Protein AF-A0A1G6UA36-F1 (afdb_monomer_lite)

Secondary structure (DSSP, 8-state):
--GGGT-TT--S-GGGEEEEEEETTEEEEEETTS-EEEE--S-HHHHHHHHHHTT-EETT---

Organism: Niabella drilacis (strain DSM 25811 / CCM 8410 / CCUG 62505 / LMG 26954 / E90) (NCBI:txid1285928)

Sequence (63 aa):
MNIAALFPEFEYGHAQLNKFVEAAGYFTILLKSGEIIHFSPERPEEFREWLHIHKIADIKTSN

pLDDT: mean 81.44, std 14.69, range [36.0, 93.0]

Foldseek 3Di:
DPCCVVCVVDPDDLQQWAAWEDDPQWIWTQGPVRDIDIDRDPDSPVVVVVNVVSVHHYPVPDD

Radius of gyration: 10.88 Å; chains: 1; bounding box: 24×24×31 Å

Structure (mmCIF, N/CA/C/O backbone):
data_AF-A0A1G6UA36-F1
#
_entry.id   AF-A0A1G6UA36-F1
#
loop_
_atom_site.group_PDB
_atom_site.id
_atom_site.type_symbol
_atom_site.label_atom_id
_atom_site.label_alt_id
_atom_site.label_comp_id
_atom_site.label_asym_id
_atom_site.label_entity_id
_atom_site.label_seq_id
_atom_site.pdbx_PDB_ins_code
_atom_site.Cartn_x
_atom_site.Cartn_y
_atom_site.Cartn_z
_atom_site.occupancy
_atom_site.B_iso_or_equiv
_atom_site.auth_seq_id
_atom_site.auth_comp_id
_atom_site.auth_asym_id
_atom_site.auth_atom_id
_atom_site.pdbx_PDB_model_num
ATOM 1 N N . MET A 1 1 ? 13.854 10.340 -9.950 1.00 44.72 1 MET A N 1
ATOM 2 C CA . MET A 1 1 ? 13.051 9.297 -10.623 1.00 44.72 1 MET A CA 1
ATOM 3 C C . MET A 1 1 ? 11.583 9.650 -10.449 1.00 44.72 1 MET A C 1
ATOM 5 O O . MET A 1 1 ? 11.162 9.837 -9.315 1.00 44.72 1 MET A O 1
ATOM 9 N N . ASN A 1 2 ? 10.838 9.847 -11.542 1.00 43.84 2 ASN A N 1
ATOM 10 C CA . ASN A 1 2 ? 9.413 10.179 -11.481 1.00 43.84 2 ASN A CA 1
ATOM 11 C C . ASN A 1 2 ? 8.602 8.883 -11.333 1.00 43.84 2 ASN A C 1
ATOM 13 O O . ASN A 1 2 ? 8.255 8.221 -12.298 1.00 43.84 2 ASN A O 1
ATOM 17 N N . ILE A 1 3 ? 8.389 8.503 -10.085 1.00 52.66 3 ILE A N 1
ATOM 18 C CA . ILE A 1 3 ? 7.633 7.346 -9.584 1.00 52.66 3 ILE A CA 1
ATOM 19 C C . ILE A 1 3 ? 6.185 7.244 -10.090 1.00 52.66 3 ILE A C 1
ATOM 21 O O . ILE A 1 3 ? 5.644 6.146 -10.096 1.00 52.66 3 ILE A O 1
ATOM 25 N N . ALA A 1 4 ? 5.587 8.332 -10.593 1.00 49.75 4 ALA A N 1
ATOM 26 C CA . ALA A 1 4 ? 4.308 8.268 -11.310 1.00 49.75 4 ALA A CA 1
ATOM 27 C C . ALA A 1 4 ? 4.395 7.449 -12.619 1.00 49.75 4 ALA A C 1
ATOM 29 O O . ALA A 1 4 ? 3.374 7.079 -13.182 1.00 49.75 4 ALA A O 1
ATOM 30 N N . ALA A 1 5 ? 5.608 7.141 -13.095 1.00 52.12 5 ALA A N 1
ATOM 31 C CA . ALA A 1 5 ? 5.835 6.290 -14.260 1.00 52.12 5 ALA A CA 1
ATOM 32 C C . ALA A 1 5 ? 5.869 4.779 -13.948 1.00 52.12 5 ALA A C 1
ATOM 34 O O . ALA A 1 5 ? 5.901 3.991 -14.887 1.00 52.12 5 ALA A O 1
ATOM 35 N N . LEU A 1 6 ? 5.904 4.363 -12.672 1.00 59.84 6 LEU A N 1
ATOM 36 C CA . LEU A 1 6 ? 6.036 2.942 -12.301 1.00 59.84 6 LEU A CA 1
ATOM 37 C C . LEU A 1 6 ? 4.687 2.225 -12.143 1.00 59.84 6 LEU A C 1
ATOM 39 O O . LEU A 1 6 ? 4.613 1.029 -12.395 1.00 59.84 6 LEU A O 1
ATOM 43 N N . PHE A 1 7 ? 3.624 2.950 -11.785 1.00 69.62 7 PHE A N 1
ATOM 44 C CA . PHE A 1 7 ? 2.275 2.398 -11.620 1.00 69.62 7 PHE A CA 1
ATOM 45 C C . PHE A 1 7 ? 1.248 3.330 -12.283 1.00 69.62 7 PHE A C 1
ATOM 47 O O . PHE A 1 7 ? 0.565 4.073 -11.582 1.00 69.62 7 PHE A O 1
ATOM 54 N N . PRO A 1 8 ? 1.147 3.349 -13.627 1.00 67.94 8 PRO A N 1
ATOM 55 C CA . PRO A 1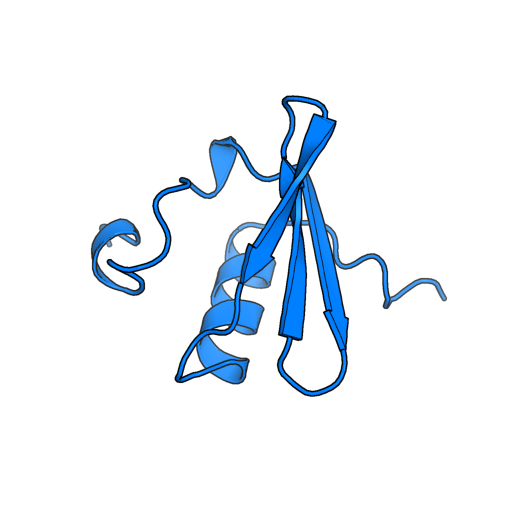 8 ? 0.231 4.249 -14.340 1.00 67.94 8 PRO A CA 1
ATOM 56 C C . PRO A 1 8 ? -1.248 3.988 -14.014 1.00 67.94 8 PRO A C 1
ATOM 58 O O . PRO A 1 8 ? -2.077 4.875 -14.168 1.00 67.94 8 PRO A O 1
ATOM 61 N N . GLU A 1 9 ? -1.567 2.784 -13.539 1.00 73.12 9 GLU A N 1
ATOM 62 C CA . GLU A 1 9 ? -2.901 2.376 -13.086 1.00 73.12 9 GLU A CA 1
ATOM 63 C C . GLU A 1 9 ? -3.241 2.907 -11.684 1.00 73.12 9 GLU A C 1
ATOM 65 O O . GLU A 1 9 ? -4.387 2.831 -11.244 1.00 73.12 9 GLU A O 1
ATOM 70 N N . PHE A 1 10 ? -2.245 3.431 -10.964 1.00 79.12 10 PHE A N 1
ATOM 71 C CA . PHE A 1 10 ? -2.409 3.983 -9.631 1.00 79.12 10 PHE A CA 1
ATOM 72 C C . PHE A 1 10 ? -2.451 5.510 -9.702 1.00 79.12 10 PHE A C 1
ATOM 74 O O . PHE A 1 10 ? -1.428 6.191 -9.738 1.00 79.12 10 PHE A O 1
ATOM 81 N N . GLU A 1 11 ? -3.662 6.059 -9.699 1.00 78.12 11 GLU A N 1
ATOM 82 C CA . GLU A 1 11 ? -3.916 7.492 -9.911 1.00 78.12 11 GLU A CA 1
ATOM 83 C C . GLU A 1 11 ? -3.498 8.394 -8.730 1.00 78.12 11 GLU A C 1
ATOM 85 O O . GLU A 1 11 ? -3.600 9.620 -8.811 1.00 78.12 11 GLU A O 1
ATOM 90 N N . TYR A 1 12 ? -3.010 7.816 -7.627 1.00 82.31 12 TYR A N 1
ATOM 91 C CA . TYR A 1 12 ? -2.685 8.545 -6.402 1.00 82.31 12 TYR A CA 1
ATOM 92 C C . TYR A 1 12 ? -1.175 8.673 -6.188 1.00 82.31 12 TYR A C 1
ATOM 94 O O . TYR A 1 12 ? -0.421 7.701 -6.182 1.00 82.31 12 TYR A O 1
ATOM 102 N N . GLY A 1 13 ? -0.712 9.892 -5.920 1.00 81.81 13 GLY A N 1
ATOM 103 C CA . GLY A 1 13 ? 0.682 10.122 -5.547 1.00 81.81 13 GLY A CA 1
ATOM 104 C C . GLY A 1 13 ? 0.950 9.727 -4.094 1.00 81.81 13 GLY A C 1
ATOM 105 O O . GLY A 1 13 ? 0.118 9.987 -3.230 1.00 81.81 13 GLY A O 1
ATOM 106 N N . HIS A 1 14 ? 2.148 9.205 -3.787 1.00 82.56 14 HIS A N 1
ATOM 107 C CA . HIS A 1 14 ? 2.592 8.822 -2.427 1.00 82.56 14 HIS A CA 1
ATOM 108 C C . HIS A 1 14 ? 2.258 9.854 -1.327 1.00 82.56 14 HIS A C 1
ATOM 110 O O . HIS A 1 14 ? 1.957 9.489 -0.196 1.00 82.56 14 HIS A O 1
ATOM 116 N N . ALA A 1 15 ? 2.267 11.153 -1.645 1.00 84.94 15 ALA A N 1
ATOM 117 C CA . ALA A 1 15 ? 1.941 12.220 -0.701 1.00 84.94 15 ALA A CA 1
ATOM 118 C C . ALA A 1 15 ? 0.480 12.199 -0.211 1.00 84.94 15 ALA A C 1
ATOM 120 O O . ALA A 1 15 ? 0.202 12.731 0.868 1.00 84.94 15 ALA A O 1
ATOM 121 N N . GLN A 1 16 ? -0.433 11.597 -0.976 1.00 88.19 16 GLN A N 1
ATOM 122 C CA . GLN A 1 16 ? -1.848 11.431 -0.636 1.00 88.19 16 GLN A CA 1
ATOM 123 C C . GLN A 1 16 ? -2.095 10.191 0.226 1.00 88.19 16 GLN A C 1
ATOM 125 O O . GLN A 1 16 ? -3.151 10.087 0.842 1.00 88.19 16 GLN A O 1
ATOM 130 N N . LEU A 1 17 ? -1.136 9.268 0.302 1.00 90.75 17 LEU A N 1
ATOM 131 C CA . LEU A 1 17 ? -1.274 8.023 1.042 1.00 90.75 17 LEU A CA 1
ATOM 132 C C . LEU A 1 17 ? -0.975 8.266 2.524 1.00 90.75 17 LEU A C 1
ATOM 134 O O . LEU A 1 17 ? -0.071 9.023 2.885 1.00 90.75 17 LEU A O 1
ATOM 138 N N . ASN A 1 18 ? -1.764 7.636 3.389 1.00 91.38 18 ASN A N 1
ATOM 139 C CA . ASN A 1 18 ? -1.585 7.674 4.837 1.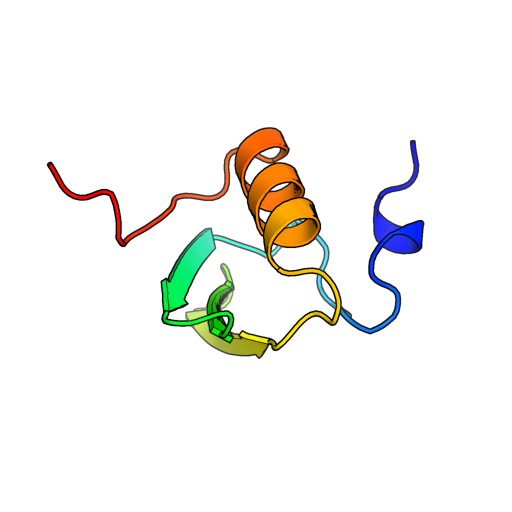00 91.38 18 ASN A CA 1
ATOM 140 C C . ASN A 1 18 ? -1.007 6.344 5.321 1.00 91.38 18 ASN A C 1
ATOM 142 O O . ASN A 1 18 ? 0.099 6.296 5.861 1.00 91.38 18 ASN A O 1
ATOM 146 N N . LYS A 1 19 ? -1.743 5.256 5.083 1.00 92.25 19 LYS A N 1
ATOM 147 C CA . LYS A 1 19 ? -1.372 3.904 5.509 1.00 92.25 19 LYS A CA 1
ATOM 148 C C . LYS A 1 19 ? -1.831 2.885 4.478 1.00 92.25 19 LYS A C 1
ATOM 150 O O . LYS A 1 19 ? -2.760 3.159 3.723 1.00 92.25 19 LYS A O 1
ATOM 155 N N . PHE A 1 20 ? -1.232 1.707 4.482 1.00 92.88 20 PHE A N 1
ATOM 156 C CA . PHE A 1 20 ? -1.669 0.599 3.645 1.00 92.88 20 PHE A CA 1
ATOM 157 C C . PHE A 1 20 ? -1.694 -0.711 4.426 1.00 92.88 20 PHE A C 1
ATOM 159 O O . PHE A 1 20 ? -1.058 -0.851 5.470 1.00 92.88 20 PHE A O 1
ATOM 166 N N . VAL A 1 21 ? -2.434 -1.678 3.901 1.00 91.62 21 VAL A N 1
ATOM 167 C CA . VAL A 1 21 ? -2.393 -3.072 4.326 1.00 91.62 21 VAL A CA 1
ATOM 168 C C . VAL A 1 21 ? -2.406 -3.955 3.088 1.00 91.62 21 VAL A C 1
ATOM 170 O O . VAL A 1 21 ? -3.177 -3.726 2.159 1.00 91.62 21 VAL A O 1
ATOM 173 N N . GLU A 1 22 ? -1.527 -4.949 3.072 1.00 90.50 22 GLU A N 1
ATOM 174 C CA . GLU A 1 22 ? -1.466 -5.966 2.025 1.00 90.50 22 GLU A CA 1
ATOM 175 C C . GLU A 1 22 ? -2.108 -7.261 2.532 1.00 90.50 22 GLU A C 1
ATOM 177 O O . GLU A 1 22 ? -1.872 -7.689 3.663 1.00 90.50 22 GLU A O 1
ATOM 182 N N . ALA A 1 23 ? -2.935 -7.904 1.716 1.00 86.44 23 ALA A N 1
ATOM 183 C CA . ALA A 1 23 ? -3.514 -9.205 2.008 1.00 86.44 23 ALA A CA 1
ATOM 184 C C . ALA A 1 23 ? -3.607 -10.048 0.736 1.00 86.44 23 ALA A C 1
ATOM 186 O O . ALA A 1 23 ? -4.457 -9.801 -0.113 1.00 86.44 23 ALA A O 1
ATOM 187 N N . ALA A 1 24 ? -2.752 -11.068 0.636 1.00 84.94 24 ALA A N 1
ATOM 188 C CA . ALA A 1 24 ? -2.742 -12.015 -0.47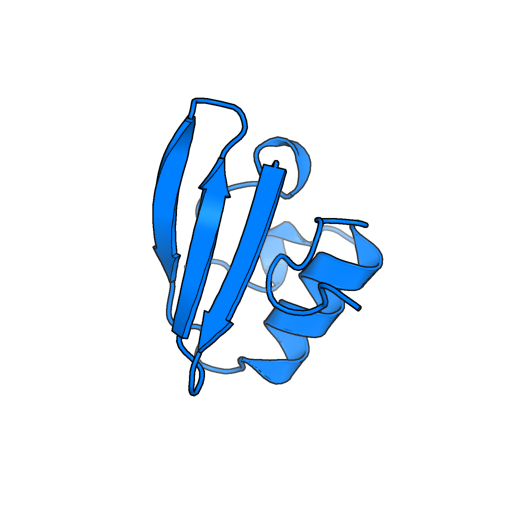9 1.00 84.94 24 ALA A CA 1
ATOM 189 C C . ALA A 1 24 ? -2.606 -11.323 -1.852 1.00 84.94 24 ALA A C 1
ATOM 191 O O . ALA A 1 24 ? -3.270 -11.707 -2.813 1.00 84.94 24 ALA A O 1
ATOM 192 N N . GLY A 1 25 ? -1.769 -10.283 -1.931 1.00 83.12 25 GLY A N 1
ATOM 193 C CA . GLY A 1 25 ? -1.543 -9.496 -3.149 1.00 83.12 25 GLY A CA 1
ATOM 194 C C . GLY A 1 25 ? -2.545 -8.359 -3.383 1.00 83.12 25 GLY A C 1
ATOM 195 O O . GLY A 1 25 ? -2.382 -7.596 -4.334 1.00 83.12 25 GLY A O 1
ATOM 196 N N . TYR A 1 26 ? -3.546 -8.198 -2.516 1.00 87.69 26 TYR A N 1
ATOM 197 C CA . TYR A 1 26 ? -4.457 -7.054 -2.539 1.00 87.69 26 TYR A CA 1
ATOM 198 C C . TYR A 1 26 ? -3.986 -5.971 -1.579 1.00 87.69 26 TYR A C 1
ATOM 200 O O . TYR A 1 26 ? -3.695 -6.251 -0.417 1.00 87.69 26 TYR A O 1
ATOM 208 N N . PHE A 1 27 ? -3.955 -4.728 -2.047 1.00 91.19 27 PHE A N 1
ATOM 209 C CA . PHE A 1 27 ? -3.574 -3.576 -1.242 1.00 91.19 27 PHE A CA 1
ATOM 210 C C . PHE A 1 27 ? -4.808 -2.751 -0.922 1.00 91.19 27 PHE A C 1
ATOM 212 O O . PHE A 1 27 ? -5.451 -2.198 -1.812 1.00 91.19 27 PHE A O 1
ATOM 219 N N . THR A 1 28 ? -5.114 -2.621 0.361 1.00 92.94 28 THR A N 1
ATOM 220 C CA . THR A 1 28 ? -6.067 -1.628 0.848 1.00 92.94 28 THR A CA 1
ATOM 221 C C . THR A 1 28 ? -5.276 -0.434 1.355 1.00 92.94 28 THR A C 1
ATOM 223 O O . THR A 1 28 ? -4.431 -0.565 2.241 1.00 92.94 28 THR A O 1
ATOM 226 N N . ILE A 1 29 ? -5.528 0.739 0.790 1.00 93.00 29 ILE A N 1
ATOM 227 C CA . ILE A 1 29 ? -4.764 1.952 1.065 1.00 93.00 29 ILE A CA 1
ATOM 228 C C . ILE A 1 29 ? -5.718 2.998 1.625 1.00 93.00 29 ILE A C 1
ATOM 230 O O . ILE A 1 29 ? -6.739 3.318 1.024 1.00 93.00 29 ILE A O 1
ATOM 234 N N . LEU A 1 30 ? -5.370 3.534 2.788 1.00 92.62 30 LEU A N 1
ATOM 235 C CA . LEU A 1 30 ? -6.032 4.680 3.385 1.00 92.62 30 LEU A CA 1
ATOM 236 C C . LEU A 1 30 ? -5.342 5.946 2.887 1.00 92.62 30 LEU A C 1
ATOM 238 O O . LEU A 1 30 ? -4.150 6.158 3.134 1.00 92.62 30 LEU A O 1
ATOM 242 N N . LEU A 1 31 ? -6.100 6.804 2.221 1.00 92.06 31 LEU A N 1
ATOM 243 C CA . LEU A 1 31 ? -5.659 8.133 1.833 1.00 92.06 31 LEU A CA 1
ATOM 244 C C . LEU A 1 31 ? -5.727 9.089 3.026 1.00 92.06 31 LEU A C 1
ATOM 246 O O . LEU A 1 31 ? -6.464 8.896 3.994 1.00 92.06 31 LEU A O 1
ATOM 250 N N . LYS A 1 32 ? -4.969 10.180 2.952 1.00 90.75 32 LYS A N 1
ATOM 251 C CA . LYS A 1 32 ? -5.025 11.272 3.933 1.00 90.75 32 LYS A CA 1
ATOM 252 C C . LYS A 1 32 ? -6.371 11.995 3.934 1.00 90.75 32 LYS A C 1
ATOM 254 O O . LYS A 1 32 ? -6.708 12.594 4.948 1.00 90.75 32 LYS A O 1
ATOM 259 N N . SER A 1 33 ? -7.136 11.912 2.841 1.00 90.00 33 SER A N 1
ATOM 260 C CA . SER A 1 33 ? -8.525 12.383 2.781 1.00 90.00 33 SER A CA 1
ATOM 261 C C . SER A 1 33 ? -9.475 11.557 3.657 1.00 90.00 33 SER A C 1
ATOM 263 O O . SER A 1 33 ? -10.578 12.011 3.940 1.00 90.00 33 SER A O 1
ATOM 265 N N . GLY A 1 34 ? -9.055 10.368 4.106 1.00 90.56 34 GLY A N 1
ATOM 266 C CA . GLY A 1 34 ? -9.900 9.406 4.816 1.00 90.56 34 GLY A CA 1
ATOM 267 C C . GLY A 1 34 ? -10.569 8.386 3.893 1.00 90.56 34 GLY A C 1
ATOM 268 O O . GLY A 1 34 ? -11.210 7.457 4.379 1.00 90.56 34 GLY A O 1
ATOM 269 N N . GLU A 1 35 ? -10.400 8.522 2.578 1.00 92.81 35 GLU A N 1
ATOM 270 C CA . GLU A 1 35 ? -10.886 7.553 1.598 1.00 92.81 35 GLU A CA 1
ATOM 271 C C . GLU A 1 35 ? -10.056 6.269 1.629 1.00 92.81 35 GLU A C 1
ATOM 273 O O . GLU A 1 35 ? -8.837 6.296 1.818 1.00 92.81 35 GLU A O 1
ATOM 278 N N . ILE A 1 36 ? -10.724 5.137 1.422 1.00 91.38 36 ILE A N 1
ATOM 279 C CA . ILE A 1 36 ? -10.096 3.820 1.364 1.00 91.38 36 ILE A CA 1
ATOM 280 C C . ILE A 1 36 ? -10.206 3.311 -0.064 1.00 91.38 36 ILE A C 1
ATOM 282 O O . ILE A 1 36 ? -11.307 3.188 -0.599 1.00 91.38 36 ILE A O 1
ATOM 286 N N . ILE A 1 37 ? -9.066 2.977 -0.653 1.00 91.06 37 ILE A N 1
ATOM 287 C CA . ILE A 1 37 ? -8.983 2.429 -2.004 1.00 91.06 37 ILE A CA 1
ATOM 288 C C . ILE A 1 37 ? -8.460 0.997 -1.953 1.00 91.06 37 ILE A C 1
ATOM 290 O O . ILE A 1 37 ? -7.648 0.647 -1.095 1.00 91.06 37 ILE A O 1
ATOM 294 N N . HIS A 1 38 ? -8.930 0.177 -2.885 1.00 90.50 38 HIS A N 1
ATOM 295 C CA . HIS A 1 38 ? -8.434 -1.176 -3.097 1.00 90.50 38 HIS A CA 1
ATOM 296 C C . HIS A 1 38 ? -7.693 -1.201 -4.422 1.00 90.50 38 HIS A C 1
ATOM 298 O O . HIS A 1 38 ? -8.245 -0.812 -5.448 1.00 90.50 38 HIS A O 1
ATOM 304 N N . PHE A 1 39 ? -6.446 -1.643 -4.386 1.00 89.31 39 PHE A N 1
ATOM 305 C CA . PHE A 1 39 ? -5.584 -1.708 -5.548 1.00 89.31 39 PHE A CA 1
ATOM 306 C C . PHE A 1 39 ? -4.948 -3.092 -5.638 1.00 89.31 39 PHE A C 1
ATOM 308 O O . PHE A 1 39 ? -4.477 -3.645 -4.643 1.00 89.31 39 PHE A O 1
ATOM 315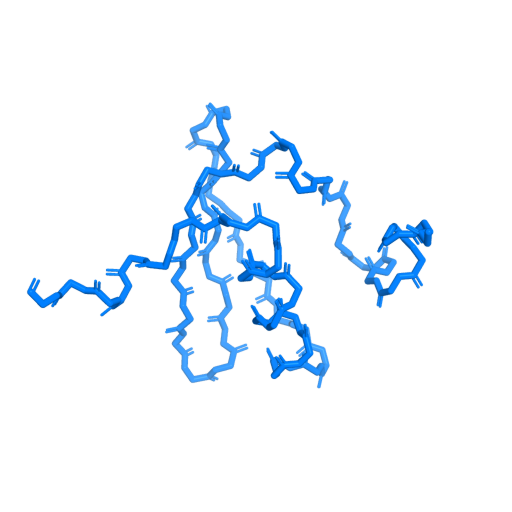 N N . SER A 1 40 ? -4.963 -3.665 -6.837 1.00 88.94 40 SER A N 1
ATOM 316 C CA . SER A 1 40 ? -4.336 -4.948 -7.135 1.00 88.94 40 SER A CA 1
ATOM 317 C C . SER A 1 40 ? -3.306 -4.713 -8.239 1.00 88.94 40 SER A C 1
ATOM 319 O O . SER A 1 40 ? -3.670 -4.707 -9.412 1.00 88.94 40 SER A O 1
ATOM 321 N N .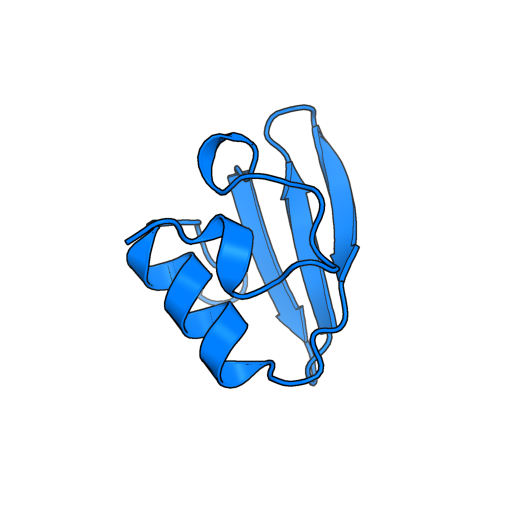 PRO A 1 41 ? -2.046 -4.425 -7.877 1.00 86.69 41 PRO A N 1
ATOM 322 C CA . PRO A 1 41 ? -0.980 -4.269 -8.856 1.00 86.69 41 PRO A CA 1
ATOM 323 C C . PRO A 1 41 ? -0.636 -5.622 -9.488 1.00 86.69 41 PRO A C 1
ATOM 325 O O . PRO A 1 41 ? -0.586 -6.636 -8.791 1.00 86.69 41 PRO A O 1
ATOM 328 N N . GLU A 1 42 ? -0.266 -5.627 -10.772 1.00 85.81 42 GLU A N 1
ATOM 329 C CA . GLU A 1 42 ? 0.310 -6.817 -11.425 1.00 85.81 42 GLU A CA 1
ATOM 330 C C . GLU A 1 42 ? 1.582 -7.312 -10.713 1.00 85.81 42 GLU A C 1
ATOM 332 O O . GLU A 1 42 ? 1.909 -8.498 -10.738 1.00 85.81 42 GLU A O 1
ATOM 337 N N . ARG A 1 43 ? 2.308 -6.389 -10.066 1.00 85.62 43 ARG A N 1
ATOM 338 C CA . ARG A 1 43 ? 3.563 -6.649 -9.353 1.00 85.62 43 ARG A CA 1
ATOM 339 C C . ARG A 1 43 ? 3.467 -6.194 -7.893 1.00 85.62 43 ARG A C 1
ATOM 341 O O . ARG A 1 43 ? 3.916 -5.096 -7.553 1.00 85.62 43 ARG A O 1
ATOM 348 N N . PRO A 1 44 ? 2.876 -7.019 -7.012 1.00 87.25 44 PRO A N 1
ATOM 349 C CA . PRO A 1 44 ? 2.635 -6.657 -5.616 1.00 87.25 44 PRO A CA 1
ATOM 350 C C . PRO A 1 44 ? 3.918 -6.400 -4.820 1.00 87.25 44 PRO A C 1
ATOM 352 O O . PRO A 1 44 ? 3.940 -5.514 -3.969 1.00 87.25 44 PRO A O 1
ATOM 355 N N . GLU A 1 45 ? 5.003 -7.119 -5.108 1.00 86.88 45 GLU A N 1
ATOM 356 C CA . GLU A 1 45 ? 6.280 -6.944 -4.404 1.00 86.88 45 GLU A CA 1
ATOM 357 C C . GLU A 1 45 ? 6.920 -5.578 -4.694 1.00 86.88 45 GLU A C 1
ATOM 359 O O . GLU A 1 45 ? 7.293 -4.867 -3.761 1.00 86.88 45 GLU A O 1
ATOM 364 N N . GLU A 1 46 ? 6.961 -5.164 -5.966 1.00 87.69 46 GLU A N 1
ATOM 365 C CA . GLU A 1 46 ? 7.490 -3.852 -6.368 1.00 87.69 46 GLU A CA 1
ATOM 366 C C . GLU A 1 46 ? 6.640 -2.705 -5.802 1.00 87.69 46 GLU A C 1
ATOM 368 O O . GLU A 1 46 ? 7.171 -1.702 -5.321 1.00 87.69 46 GLU A O 1
ATOM 373 N N . PHE A 1 47 ? 5.312 -2.863 -5.798 1.00 88.12 47 PHE A N 1
ATOM 374 C CA . PHE A 1 47 ? 4.408 -1.865 -5.226 1.00 88.12 47 PHE A CA 1
ATOM 375 C C . PHE A 1 47 ? 4.587 -1.728 -3.709 1.00 88.12 47 PHE A C 1
ATOM 377 O O . PHE A 1 47 ? 4.634 -0.616 -3.177 1.00 88.12 47 PHE A O 1
ATOM 384 N N . ARG A 1 48 ? 4.759 -2.851 -3.003 1.00 88.00 48 ARG A N 1
ATOM 385 C CA . ARG A 1 48 ? 5.067 -2.849 -1.571 1.00 88.00 48 ARG A CA 1
ATOM 386 C C . ARG A 1 48 ? 6.383 -2.128 -1.288 1.00 88.00 48 ARG A C 1
ATOM 388 O O . ARG A 1 48 ? 6.420 -1.282 -0.396 1.00 88.00 48 ARG A O 1
ATOM 395 N N . GLU A 1 49 ? 7.446 -2.438 -2.026 1.00 87.94 49 GLU A N 1
ATOM 396 C CA . GLU A 1 49 ? 8.748 -1.789 -1.841 1.00 87.94 49 GLU A CA 1
ATOM 397 C C . GLU A 1 49 ? 8.662 -0.275 -2.075 1.00 87.94 49 GLU A C 1
ATOM 399 O O . GLU A 1 49 ? 9.166 0.507 -1.267 1.00 87.94 49 GLU A O 1
ATOM 404 N N . TRP A 1 50 ? 7.927 0.152 -3.105 1.00 88.19 50 TRP A N 1
ATOM 405 C CA . TRP A 1 50 ? 7.654 1.564 -3.361 1.00 88.19 50 TRP A CA 1
ATOM 406 C C . TRP A 1 50 ? 6.982 2.257 -2.164 1.00 88.19 50 TRP A C 1
ATOM 408 O O . TRP A 1 50 ? 7.440 3.314 -1.721 1.00 88.19 50 TRP A O 1
ATOM 418 N N . LEU A 1 51 ? 5.951 1.644 -1.574 1.00 89.19 51 LEU A N 1
ATOM 419 C CA . LEU A 1 51 ? 5.284 2.177 -0.378 1.00 89.19 51 LEU A CA 1
ATOM 420 C C . LEU A 1 51 ? 6.247 2.312 0.814 1.00 89.19 51 LEU A C 1
ATOM 422 O O . LEU A 1 51 ? 6.224 3.333 1.509 1.00 89.19 51 LEU A O 1
ATOM 426 N N . HIS A 1 52 ? 7.131 1.331 1.018 1.00 87.31 52 HIS A N 1
ATOM 427 C CA . HIS A 1 52 ? 8.156 1.364 2.072 1.00 87.31 52 HIS A CA 1
ATOM 428 C C . HIS A 1 52 ? 9.211 2.448 1.835 1.00 87.31 52 HIS A C 1
ATOM 430 O O . HIS A 1 52 ? 9.534 3.195 2.762 1.00 87.31 52 HIS A O 1
ATOM 436 N N . ILE A 1 53 ? 9.698 2.606 0.599 1.00 88.44 53 ILE A N 1
ATOM 437 C CA . ILE A 1 53 ? 10.628 3.684 0.209 1.00 88.44 53 ILE A CA 1
ATOM 438 C C . ILE A 1 53 ? 10.015 5.058 0.512 1.00 88.44 53 ILE A C 1
ATOM 440 O O . ILE A 1 53 ? 10.699 5.965 0.996 1.00 88.44 53 ILE A O 1
ATOM 444 N N . HIS A 1 54 ? 8.709 5.198 0.288 1.00 86.38 54 HIS A N 1
ATOM 445 C CA . HIS A 1 54 ? 7.956 6.415 0.586 1.00 86.38 54 HIS A CA 1
ATOM 446 C C . HIS A 1 54 ? 7.505 6.550 2.044 1.00 86.38 54 HIS A C 1
ATOM 448 O O . HIS A 1 54 ? 6.836 7.531 2.378 1.00 86.38 54 HIS A O 1
ATOM 454 N N . LYS A 1 55 ? 7.919 5.63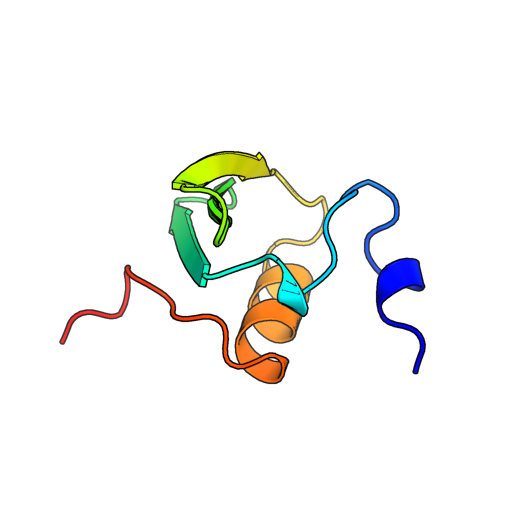0 2.925 1.00 87.00 55 LYS A N 1
ATOM 455 C CA . LYS A 1 55 ? 7.594 5.616 4.360 1.00 87.00 55 LYS A CA 1
ATOM 456 C C . LYS A 1 55 ? 6.087 5.608 4.638 1.00 87.00 55 LYS A C 1
ATOM 458 O O . LYS A 1 55 ? 5.640 6.174 5.638 1.00 87.00 55 LYS A O 1
ATOM 463 N N . ILE A 1 56 ? 5.298 4.991 3.759 1.00 90.25 56 ILE A N 1
ATOM 464 C CA . ILE A 1 56 ? 3.871 4.786 4.012 1.00 90.25 56 ILE A CA 1
ATOM 465 C C . ILE A 1 56 ? 3.741 3.698 5.079 1.00 90.25 56 ILE A C 1
ATOM 467 O O . ILE A 1 56 ? 4.418 2.675 5.017 1.00 90.25 56 ILE A O 1
ATOM 471 N N . ALA A 1 57 ? 2.901 3.925 6.089 1.00 89.00 57 ALA A N 1
ATOM 472 C CA . ALA A 1 57 ? 2.800 2.999 7.209 1.00 89.00 57 ALA A CA 1
ATOM 473 C C . ALA A 1 57 ? 2.068 1.708 6.805 1.00 89.00 57 ALA A C 1
ATOM 475 O O . ALA A 1 57 ? 0.924 1.761 6.354 1.00 89.00 57 ALA A O 1
ATOM 476 N N . ASP A 1 58 ? 2.715 0.565 7.024 1.00 88.94 58 ASP A N 1
ATOM 477 C CA . ASP A 1 58 ? 2.133 -0.771 6.866 1.00 88.94 58 ASP A CA 1
ATOM 478 C C . ASP A 1 58 ? 1.385 -1.161 8.153 1.00 88.94 58 ASP A C 1
ATOM 480 O O . ASP A 1 58 ? 1.993 -1.356 9.206 1.00 88.94 58 ASP A O 1
ATOM 484 N N . ILE A 1 59 ? 0.056 -1.260 8.086 1.00 84.94 59 ILE A N 1
ATOM 485 C CA . ILE A 1 59 ? -0.803 -1.552 9.248 1.00 84.94 59 ILE A CA 1
ATOM 486 C C . ILE A 1 59 ? -0.633 -3.007 9.715 1.00 84.94 59 ILE A C 1
ATOM 488 O O . ILE A 1 59 ? -0.826 -3.310 10.896 1.00 84.94 59 ILE A O 1
ATOM 492 N N . LYS A 1 60 ? -0.252 -3.918 8.810 1.00 74.50 60 LYS A N 1
ATOM 493 C CA . LYS A 1 60 ? -0.115 -5.347 9.120 1.00 74.50 60 LYS A CA 1
ATOM 494 C C . LYS A 1 60 ? 1.103 -5.640 9.992 1.00 74.50 60 LYS A C 1
ATOM 496 O O . LYS A 1 60 ? 1.119 -6.647 10.693 1.00 74.50 60 LYS A O 1
ATOM 501 N N . THR A 1 61 ? 2.092 -4.747 9.995 1.00 57.12 61 THR A N 1
ATOM 502 C CA . THR A 1 61 ? 3.253 -4.824 10.890 1.00 57.12 61 THR A CA 1
ATOM 503 C C . THR A 1 61 ? 2.936 -4.116 12.210 1.00 57.12 61 THR A C 1
ATOM 505 O O . THR A 1 61 ? 3.569 -3.134 12.583 1.00 57.12 61 THR A O 1
ATOM 508 N N . SER A 1 62 ? 1.906 -4.592 12.909 1.00 40.28 62 SER A N 1
ATOM 509 C CA . SER A 1 62 ? 1.717 -4.289 14.328 1.00 40.28 62 SER A CA 1
ATOM 510 C C . SER A 1 62 ? 2.401 -5.405 15.115 1.00 40.28 62 SER A C 1
ATOM 512 O O . SER A 1 62 ? 1.862 -6.506 15.205 1.00 40.28 62 SER A O 1
ATOM 514 N N . ASN A 1 63 ? 3.611 -5.137 15.603 1.00 36.00 63 ASN A N 1
ATOM 515 C CA . ASN A 1 63 ? 4.268 -5.932 16.641 1.00 36.00 63 ASN A CA 1
ATOM 516 C C . ASN A 1 63 ? 4.276 -5.113 17.931 1.00 36.00 63 ASN A C 1
ATOM 518 O O . ASN A 1 63 ? 4.575 -3.900 17.822 1.00 36.00 63 ASN A O 1
#